Protein AF-A0AAE3ART9-F1 (afdb_monomer_lite)

Radius of gyration: 29.91 Å; chains: 1; bounding box: 71×47×76 Å

Structure (mmCIF, N/CA/C/O backbone):
data_AF-A0AAE3ART9-F1
#
_entry.id   AF-A0AAE3ART9-F1
#
loop_
_atom_site.group_PDB
_atom_site.id
_atom_site.type_symbol
_atom_site.label_atom_id
_atom_site.label_alt_id
_atom_site.label_comp_id
_atom_site.label_asym_id
_atom_site.label_entity_id
_atom_site.label_seq_id
_atom_site.pdbx_PDB_ins_code
_atom_site.Cartn_x
_atom_site.Cartn_y
_atom_site.Cartn_z
_atom_site.occupancy
_atom_site.B_iso_or_equiv
_atom_site.auth_seq_id
_atom_site.auth_comp_id
_atom_site.auth_asym_id
_atom_site.auth_atom_id
_atom_site.pdbx_PDB_model_num
ATOM 1 N N . MET A 1 1 ? 28.862 12.476 -13.418 1.00 36.66 1 MET A N 1
ATOM 2 C CA . MET A 1 1 ? 29.420 13.253 -12.294 1.00 36.66 1 MET A CA 1
ATOM 3 C C . MET A 1 1 ? 28.290 14.097 -11.764 1.00 36.66 1 MET A C 1
ATOM 5 O O . MET A 1 1 ? 27.825 14.972 -12.487 1.00 36.66 1 MET A O 1
ATOM 9 N N . ASP A 1 2 ? 27.820 13.781 -10.565 1.00 47.91 2 ASP A N 1
ATOM 10 C CA . ASP A 1 2 ? 26.750 14.530 -9.923 1.00 47.91 2 ASP A CA 1
ATOM 11 C C . ASP A 1 2 ? 27.210 15.946 -9.585 1.00 47.91 2 ASP A C 1
ATOM 13 O O . ASP A 1 2 ? 28.314 16.168 -9.086 1.00 47.91 2 ASP A O 1
ATOM 17 N N . VAL A 1 3 ? 26.332 16.910 -9.859 1.00 56.31 3 VAL A N 1
ATOM 18 C CA . VAL A 1 3 ? 26.560 18.367 -9.791 1.00 56.31 3 VAL A CA 1
ATOM 19 C C . VAL A 1 3 ? 26.924 18.852 -8.372 1.00 56.31 3 VAL A C 1
ATOM 21 O O . VAL A 1 3 ? 27.289 20.006 -8.174 1.00 56.31 3 VAL A O 1
ATOM 24 N N . ILE A 1 4 ? 26.841 17.963 -7.379 1.00 66.56 4 ILE A N 1
ATOM 25 C CA . ILE A 1 4 ? 26.937 18.251 -5.944 1.00 66.56 4 ILE A CA 1
ATOM 26 C C . ILE A 1 4 ? 28.113 17.526 -5.262 1.00 66.56 4 ILE A C 1
ATOM 28 O O . ILE A 1 4 ? 28.327 17.715 -4.068 1.00 66.56 4 ILE A O 1
ATOM 32 N N . GLY A 1 5 ? 28.890 16.711 -5.991 1.00 50.38 5 GLY A N 1
ATOM 33 C CA . GLY A 1 5 ? 30.091 16.050 -5.454 1.00 50.38 5 GLY A CA 1
ATOM 34 C C . GLY A 1 5 ? 29.833 15.025 -4.339 1.00 50.38 5 GLY A C 1
ATOM 35 O O . GLY A 1 5 ? 30.743 14.721 -3.572 1.00 50.38 5 GLY A O 1
ATOM 36 N N . ILE A 1 6 ? 28.606 14.511 -4.230 1.00 58.66 6 ILE A N 1
ATOM 37 C CA . ILE A 1 6 ? 28.239 13.470 -3.266 1.00 58.66 6 ILE A CA 1
ATOM 38 C C . ILE A 1 6 ? 28.638 12.114 -3.857 1.00 58.66 6 ILE A C 1
ATOM 40 O O . ILE A 1 6 ? 28.210 11.764 -4.952 1.00 58.66 6 ILE A O 1
ATOM 44 N N . ASP A 1 7 ? 29.467 11.354 -3.141 1.00 56.56 7 ASP A N 1
ATOM 45 C CA . ASP A 1 7 ? 29.812 9.981 -3.514 1.00 56.56 7 ASP A CA 1
ATOM 46 C C . ASP A 1 7 ? 28.630 9.053 -3.203 1.00 56.56 7 ASP A C 1
ATOM 48 O O . ASP A 1 7 ? 28.398 8.658 -2.058 1.00 56.56 7 ASP A O 1
ATOM 52 N N . MET A 1 8 ? 27.845 8.725 -4.229 1.00 56.03 8 MET A N 1
ATOM 53 C CA . MET A 1 8 ? 26.682 7.842 -4.107 1.00 56.03 8 MET A CA 1
ATOM 54 C C . MET A 1 8 ? 27.060 6.350 -4.166 1.00 56.03 8 MET A C 1
ATOM 56 O O . MET A 1 8 ? 26.182 5.493 -4.327 1.00 56.03 8 MET A O 1
ATOM 60 N N . MET A 1 9 ? 28.348 6.004 -4.022 1.00 57.16 9 MET A N 1
ATOM 61 C CA . MET A 1 9 ? 28.845 4.622 -3.970 1.00 57.16 9 MET A CA 1
ATOM 62 C C . MET A 1 9 ? 28.406 3.788 -5.189 1.00 57.16 9 MET A C 1
ATOM 64 O O . MET A 1 9 ? 28.002 2.633 -5.059 1.00 57.16 9 MET A O 1
ATOM 68 N N . GLY A 1 10 ? 28.415 4.390 -6.383 1.00 59.38 10 GLY A N 1
ATOM 69 C CA . GLY A 1 10 ? 28.068 3.717 -7.642 1.00 59.38 10 GLY A CA 1
ATOM 70 C C . GLY A 1 10 ? 26.570 3.502 -7.902 1.00 59.38 10 GLY A C 1
ATOM 71 O O . GLY A 1 10 ? 26.221 2.976 -8.961 1.00 59.38 10 GLY A O 1
ATOM 72 N N . ARG A 1 11 ? 25.670 3.938 -7.004 1.00 61.34 11 ARG A N 1
ATOM 73 C CA . ARG A 1 11 ? 24.214 3.883 -7.245 1.00 61.34 11 ARG A CA 1
ATOM 74 C C . ARG A 1 11 ? 23.780 4.722 -8.443 1.00 61.34 11 ARG A C 1
ATOM 76 O O . ARG A 1 11 ? 22.913 4.278 -9.186 1.00 61.34 11 ARG A O 1
ATOM 83 N N . ASP A 1 12 ? 24.412 5.866 -8.688 1.00 64.44 12 ASP A N 1
ATOM 84 C CA . ASP A 1 12 ? 24.067 6.738 -9.823 1.00 64.44 12 ASP A CA 1
ATOM 85 C C . ASP A 1 12 ? 24.264 6.036 -11.164 1.00 64.44 12 ASP A C 1
ATOM 87 O O . ASP A 1 12 ? 23.503 6.246 -12.104 1.00 64.44 12 ASP A O 1
ATOM 91 N N . TYR A 1 13 ? 25.264 5.154 -11.246 1.00 64.38 13 TYR A N 1
ATOM 92 C CA . TYR A 1 13 ? 25.528 4.379 -12.449 1.00 64.38 13 TYR A CA 1
ATOM 93 C C . TYR A 1 13 ? 24.426 3.339 -12.693 1.00 64.38 13 TYR A C 1
ATOM 95 O O . TYR A 1 13 ? 23.886 3.267 -13.796 1.00 64.38 13 TYR A O 1
ATOM 103 N N . LEU A 1 14 ? 24.009 2.611 -11.650 1.00 65.25 14 LEU A N 1
ATOM 104 C CA . LEU A 1 14 ? 22.862 1.692 -11.700 1.00 65.25 14 LEU A CA 1
ATOM 105 C C . LEU A 1 14 ? 21.563 2.417 -12.084 1.00 65.25 14 LEU A C 1
ATOM 107 O O . LEU A 1 14 ? 20.799 1.913 -12.906 1.00 65.25 14 LEU A O 1
ATOM 111 N N . TRP A 1 15 ? 21.335 3.615 -11.543 1.00 64.31 15 TRP A N 1
ATOM 112 C CA . TRP A 1 15 ? 20.170 4.433 -11.882 1.00 64.31 15 TRP A CA 1
ATOM 113 C C . TRP A 1 15 ? 20.220 4.977 -13.311 1.00 64.31 15 TRP A C 1
ATOM 115 O O . TRP A 1 15 ? 19.205 4.954 -14.005 1.00 64.31 15 TRP A O 1
ATOM 125 N N . SER A 1 16 ? 21.395 5.393 -13.790 1.00 66.62 16 SER A N 1
ATOM 126 C CA . SER A 1 16 ? 21.564 5.818 -15.183 1.00 66.62 16 SER A CA 1
ATOM 127 C C . SER A 1 16 ? 21.313 4.680 -16.170 1.00 66.62 16 SER A C 1
ATOM 129 O O . SER A 1 16 ? 20.701 4.911 -17.206 1.00 66.62 16 SER A O 1
ATOM 131 N N . LEU A 1 17 ? 21.702 3.448 -15.821 1.00 66.12 17 LEU A N 1
ATOM 132 C CA . LEU A 1 17 ? 21.409 2.267 -16.625 1.00 66.12 17 LEU A CA 1
ATOM 133 C C . LEU A 1 17 ? 19.914 1.955 -16.623 1.00 66.12 17 LEU A C 1
ATOM 135 O O . LEU A 1 17 ? 19.389 1.570 -17.656 1.00 66.12 17 LEU A O 1
ATOM 139 N N . ALA A 1 18 ? 19.225 2.140 -15.493 1.00 64.38 18 ALA A N 1
ATOM 140 C CA . ALA A 1 18 ? 17.788 1.902 -15.387 1.00 64.38 18 ALA A CA 1
ATOM 141 C C . ALA A 1 18 ? 16.948 2.887 -16.214 1.00 64.38 18 ALA A C 1
ATOM 143 O O . ALA A 1 18 ? 15.897 2.486 -16.709 1.00 64.38 18 ALA A O 1
ATOM 144 N N . ASN A 1 19 ? 17.400 4.136 -16.390 1.00 66.06 19 ASN A N 1
ATOM 145 C CA . ASN A 1 19 ? 16.662 5.172 -17.128 1.00 66.06 19 ASN A CA 1
ATOM 146 C C . ASN A 1 19 ? 16.312 4.773 -18.570 1.00 66.06 19 ASN A C 1
ATOM 148 O O . ASN A 1 19 ? 15.262 5.168 -19.059 1.00 66.06 19 ASN A O 1
ATOM 152 N N . ASP A 1 20 ? 17.123 3.944 -19.228 1.00 68.88 20 ASP A N 1
ATOM 153 C CA . ASP A 1 20 ? 16.819 3.468 -20.586 1.00 68.88 20 ASP A CA 1
ATOM 154 C C . ASP A 1 20 ? 15.705 2.400 -20.608 1.00 68.88 20 ASP A C 1
ATOM 15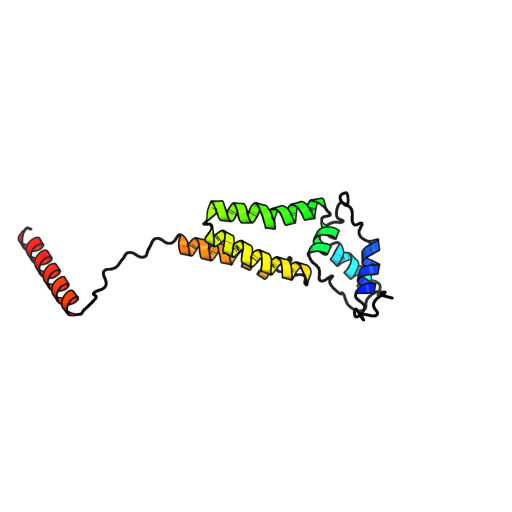6 O O . ASP A 1 20 ? 15.136 2.081 -21.656 1.00 68.88 20 ASP A O 1
ATOM 160 N N . TYR A 1 21 ? 15.366 1.825 -19.450 1.00 66.38 21 TYR A N 1
ATOM 161 C CA . TYR A 1 21 ? 14.408 0.729 -19.323 1.00 66.38 21 TYR A CA 1
ATOM 162 C C . TYR A 1 21 ? 13.036 1.165 -18.807 1.00 66.38 21 TYR A C 1
ATOM 164 O O . TYR A 1 21 ? 12.158 0.303 -18.730 1.00 66.38 21 TYR A O 1
ATOM 172 N N . TYR A 1 22 ? 12.792 2.443 -18.519 1.00 69.50 22 TYR A N 1
ATOM 173 C CA . TYR A 1 22 ? 11.454 2.936 -18.184 1.00 69.50 22 TYR A CA 1
ATOM 174 C C . TYR A 1 22 ? 11.240 4.361 -18.696 1.00 69.50 22 TYR A C 1
ATOM 176 O O . TYR A 1 22 ? 12.177 5.141 -18.801 1.00 69.50 22 TYR A O 1
ATOM 184 N N . GLU A 1 23 ? 9.991 4.711 -18.994 1.00 73.50 23 GLU A N 1
ATOM 185 C CA . GLU A 1 23 ? 9.613 6.083 -19.326 1.00 73.50 23 GLU A CA 1
ATOM 186 C C . GLU A 1 23 ? 8.730 6.627 -18.206 1.00 73.50 23 GLU A C 1
ATOM 188 O O . GLU A 1 23 ? 7.719 6.021 -17.845 1.00 73.50 23 GLU A O 1
ATOM 193 N N . PHE A 1 24 ? 9.110 7.765 -17.625 1.00 73.25 24 PHE A N 1
ATOM 194 C CA . PHE A 1 24 ? 8.290 8.422 -16.612 1.00 73.25 24 PHE A CA 1
ATOM 195 C C . PHE A 1 24 ? 7.126 9.159 -17.289 1.00 73.25 24 PHE A C 1
ATOM 197 O O . PHE A 1 24 ? 7.199 10.356 -17.562 1.00 73.25 24 PHE A O 1
ATOM 204 N N . SER A 1 25 ? 6.060 8.420 -17.598 1.00 75.19 25 SER A N 1
ATOM 205 C CA . SER A 1 25 ? 4.860 8.933 -18.262 1.00 75.19 25 SER A CA 1
ATOM 206 C C . SER A 1 25 ? 3.584 8.317 -17.683 1.00 75.19 25 SER A C 1
ATOM 208 O O . SER A 1 25 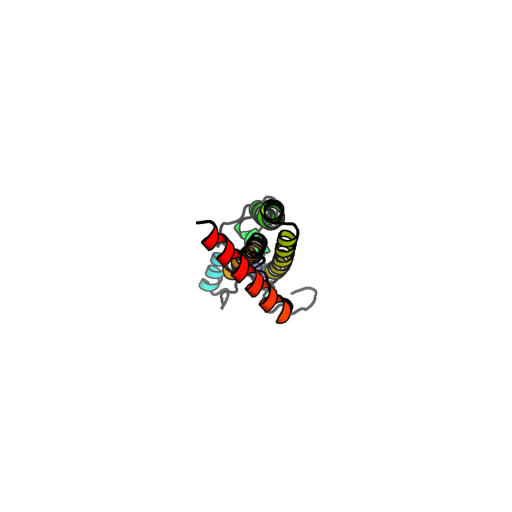? 3.596 7.216 -17.133 1.00 75.19 25 SER A O 1
ATOM 210 N N . VAL A 1 26 ? 2.467 9.035 -17.822 1.00 72.12 26 VAL A N 1
ATOM 211 C CA . VAL A 1 26 ? 1.121 8.585 -17.421 1.00 72.12 26 VAL A CA 1
ATOM 212 C C . VAL A 1 26 ? 0.630 7.436 -18.309 1.00 72.12 26 VAL A C 1
ATOM 214 O O . VAL A 1 26 ? -0.088 6.556 -17.837 1.00 72.12 26 VAL A O 1
ATOM 217 N N . ASP A 1 27 ? 1.069 7.407 -19.568 1.00 77.06 27 ASP A N 1
ATOM 218 C CA . ASP A 1 27 ? 0.701 6.379 -20.548 1.00 77.06 27 ASP A CA 1
ATOM 219 C C . ASP A 1 27 ? 1.638 5.159 -20.514 1.00 77.06 27 ASP A C 1
ATOM 221 O O . ASP A 1 27 ? 1.489 4.228 -21.308 1.00 77.06 27 ASP A O 1
ATOM 225 N N . TYR A 1 28 ? 2.617 5.142 -19.600 1.00 76.19 28 TYR A N 1
ATOM 226 C CA . TYR A 1 28 ? 3.542 4.024 -19.464 1.00 76.19 28 TYR A CA 1
ATOM 227 C C . TYR A 1 28 ? 2.816 2.799 -18.894 1.00 76.19 28 TYR A C 1
ATOM 229 O O . TYR A 1 28 ? 2.475 2.729 -17.707 1.00 76.19 28 TYR A O 1
ATOM 237 N N . PHE A 1 29 ? 2.602 1.812 -19.762 1.00 71.56 29 PHE A N 1
ATOM 238 C CA . PHE A 1 29 ? 2.196 0.468 -19.381 1.00 71.56 29 PHE A CA 1
ATOM 239 C C . PHE A 1 29 ? 3.440 -0.327 -18.981 1.00 71.56 29 PHE A C 1
ATOM 241 O O . PHE A 1 29 ? 4.403 -0.414 -19.741 1.00 71.56 29 PHE A O 1
ATOM 248 N N . GLY A 1 30 ? 3.423 -0.864 -17.760 1.00 75.31 30 GLY A N 1
ATOM 249 C CA . GLY A 1 30 ? 4.564 -1.557 -17.172 1.00 75.31 30 GLY A CA 1
ATOM 250 C C . GLY A 1 30 ? 5.037 -2.753 -17.990 1.00 75.31 30 GLY A C 1
ATOM 251 O O . GLY A 1 30 ? 4.311 -3.299 -18.822 1.00 75.31 30 GLY A O 1
ATOM 252 N N . LYS A 1 31 ? 6.276 -3.174 -17.737 1.00 75.31 31 LYS A N 1
ATOM 253 C CA . LYS A 1 31 ? 6.945 -4.229 -18.515 1.00 75.31 31 LYS A CA 1
ATOM 254 C C . LYS A 1 31 ? 6.711 -5.649 -17.989 1.00 75.31 31 LYS A C 1
ATOM 256 O O . LYS A 1 31 ? 7.210 -6.603 -18.582 1.00 75.31 31 LYS A O 1
ATOM 261 N N . GLY A 1 32 ? 5.914 -5.796 -16.931 1.00 70.69 32 GLY A N 1
ATOM 262 C CA . GLY A 1 32 ? 5.553 -7.076 -16.331 1.00 70.69 32 GLY A CA 1
ATOM 263 C C . GLY A 1 32 ? 6.190 -7.300 -14.960 1.00 70.69 32 GLY A C 1
ATOM 264 O O . GLY A 1 32 ? 7.146 -6.630 -14.572 1.00 70.69 32 GLY A O 1
ATOM 265 N N . PHE A 1 33 ? 5.623 -8.253 -14.221 1.00 65.06 33 PHE A N 1
ATOM 266 C CA . PHE A 1 33 ? 6.088 -8.658 -12.892 1.00 65.06 33 PHE A CA 1
ATOM 267 C C . PHE A 1 33 ? 7.488 -9.294 -12.970 1.00 65.06 33 PHE A C 1
ATOM 269 O O . PHE A 1 33 ? 7.760 -10.026 -13.920 1.00 65.06 33 PHE A O 1
ATOM 276 N N . GLU A 1 34 ? 8.363 -9.002 -11.999 1.00 69.56 34 GLU A N 1
ATOM 277 C CA . GLU A 1 34 ? 9.779 -9.439 -11.939 1.00 69.56 34 GLU A CA 1
ATOM 278 C C . GLU A 1 34 ? 10.690 -8.920 -13.071 1.00 69.56 34 GLU A C 1
ATOM 280 O O . GLU A 1 34 ? 11.857 -9.312 -13.180 1.00 69.56 34 GLU A O 1
ATOM 285 N N . TYR A 1 35 ? 10.216 -7.989 -13.905 1.00 68.56 35 TYR A N 1
ATOM 286 C CA . TYR A 1 35 ? 11.012 -7.442 -15.006 1.00 68.56 35 TYR A CA 1
ATOM 287 C C . TYR A 1 35 ? 12.311 -6.781 -14.514 1.00 68.56 35 TYR A C 1
ATOM 289 O O . TYR A 1 35 ? 13.375 -6.981 -15.105 1.00 68.56 35 TYR A O 1
ATOM 297 N N . VAL A 1 36 ? 12.253 -6.056 -13.394 1.00 68.69 36 VAL A N 1
ATOM 298 C CA . VAL A 1 36 ? 13.426 -5.393 -12.804 1.00 68.69 36 VAL A CA 1
ATOM 299 C C . VAL A 1 36 ? 14.465 -6.417 -12.333 1.00 68.69 36 VAL A C 1
ATOM 301 O O . VAL A 1 36 ? 15.659 -6.239 -12.577 1.00 68.69 36 VAL A O 1
ATOM 304 N N . ASP A 1 37 ? 14.020 -7.523 -11.736 1.00 71.00 37 ASP A N 1
ATOM 305 C CA . ASP A 1 37 ? 14.913 -8.585 -11.258 1.00 71.00 37 ASP A CA 1
ATOM 306 C C . ASP A 1 37 ? 15.560 -9.342 -12.432 1.00 71.00 37 ASP A C 1
ATOM 308 O O . ASP A 1 37 ? 16.742 -9.694 -12.379 1.00 71.00 37 ASP A O 1
ATOM 312 N N . SER A 1 38 ? 14.827 -9.512 -13.539 1.00 71.88 38 SER A N 1
ATOM 313 C CA . SER A 1 38 ? 15.349 -10.134 -14.762 1.00 71.88 38 SER A CA 1
ATOM 314 C C . SER A 1 38 ? 16.462 -9.308 -15.421 1.00 71.88 38 SER A C 1
ATOM 316 O O . SER A 1 38 ? 17.485 -9.866 -15.823 1.00 71.88 38 SER A O 1
ATOM 318 N N . ILE A 1 39 ? 16.325 -7.976 -15.458 1.00 73.31 39 ILE A N 1
ATOM 319 C CA . ILE A 1 39 ? 17.357 -7.069 -15.985 1.00 73.31 39 ILE A CA 1
ATOM 320 C C . ILE A 1 39 ? 18.620 -7.134 -15.131 1.00 73.31 39 ILE A C 1
ATOM 322 O O . ILE A 1 39 ? 19.719 -7.278 -15.671 1.00 73.31 39 ILE A O 1
ATOM 326 N N . VAL A 1 40 ? 18.475 -7.062 -13.804 1.00 70.38 40 VAL A N 1
ATOM 327 C CA . VAL A 1 40 ? 19.617 -7.158 -12.883 1.00 70.38 40 VAL A CA 1
ATOM 328 C C . VAL A 1 40 ? 20.319 -8.512 -13.047 1.00 70.38 40 VAL A C 1
ATOM 330 O O . VAL A 1 40 ? 21.550 -8.568 -13.082 1.00 70.38 40 VAL A O 1
ATOM 333 N N . GLY A 1 41 ? 19.557 -9.594 -13.238 1.00 68.19 41 GLY A N 1
ATOM 334 C CA . GLY A 1 41 ? 20.094 -10.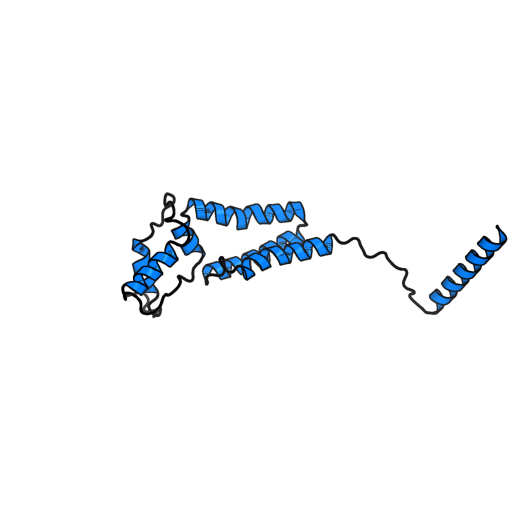919 -13.553 1.00 68.19 41 GLY A CA 1
ATOM 335 C C . GLY A 1 41 ? 20.881 -10.963 -14.868 1.00 68.19 41 GLY A C 1
ATOM 336 O O . GLY A 1 41 ? 21.966 -11.548 -14.914 1.00 68.19 41 GLY A O 1
ATOM 337 N N . ILE A 1 42 ? 20.394 -10.303 -15.923 1.00 73.19 42 ILE A N 1
ATOM 338 C CA . ILE A 1 42 ? 21.096 -10.200 -17.213 1.00 73.19 42 ILE A CA 1
ATOM 339 C C . ILE A 1 42 ? 22.388 -9.392 -17.063 1.00 73.19 42 ILE A C 1
ATOM 341 O O . ILE A 1 42 ? 23.435 -9.824 -17.550 1.00 73.19 42 ILE A O 1
ATOM 345 N N . TRP A 1 43 ? 22.356 -8.255 -16.367 1.00 72.81 43 TRP A N 1
ATOM 346 C CA . TRP A 1 43 ? 23.553 -7.445 -16.123 1.00 72.81 43 TRP A CA 1
ATOM 347 C C . TRP A 1 43 ? 24.614 -8.217 -15.335 1.00 72.81 43 TRP A C 1
ATOM 349 O O . TRP A 1 43 ? 25.800 -8.123 -15.656 1.00 72.81 43 TRP A O 1
ATOM 359 N N . TYR A 1 44 ? 24.195 -9.026 -14.359 1.00 70.50 44 TYR A N 1
ATOM 360 C CA . TYR A 1 44 ? 25.090 -9.916 -13.624 1.00 70.50 44 TYR A CA 1
ATOM 361 C C . TYR A 1 44 ? 25.667 -11.015 -14.527 1.00 70.50 44 TYR A C 1
ATOM 363 O O . TYR A 1 44 ? 26.882 -11.184 -14.602 1.00 70.50 44 TYR A O 1
ATOM 371 N N . SER A 1 45 ? 24.816 -11.710 -15.288 1.00 69.06 45 SER A N 1
ATOM 372 C CA . SER A 1 45 ? 25.241 -12.777 -16.206 1.00 69.06 45 SER A CA 1
ATOM 373 C C . SER A 1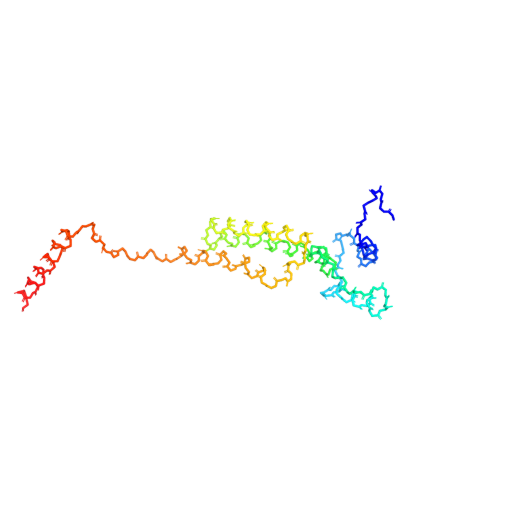 45 ? 26.160 -12.282 -17.328 1.00 69.06 45 SER A C 1
ATOM 375 O O . SER A 1 45 ? 26.948 -13.064 -17.854 1.00 69.06 45 SER A O 1
ATOM 377 N N . THR A 1 46 ? 26.052 -11.009 -17.711 1.00 73.88 46 THR A N 1
ATOM 378 C CA . THR A 1 46 ? 26.868 -10.384 -18.767 1.00 73.88 46 THR A CA 1
ATOM 379 C C . THR A 1 46 ? 28.173 -9.794 -18.209 1.00 73.88 46 THR A C 1
ATOM 381 O O . THR A 1 46 ? 29.012 -9.318 -18.968 1.00 73.88 46 THR A O 1
ATOM 384 N N . GLY A 1 47 ? 28.373 -9.824 -16.884 1.00 71.62 47 GLY A N 1
ATOM 385 C CA . GLY A 1 47 ? 29.557 -9.267 -16.222 1.00 71.62 47 GLY A CA 1
ATOM 386 C C . GLY A 1 47 ? 29.578 -7.736 -16.149 1.00 71.62 47 GLY A C 1
ATOM 387 O O . GLY A 1 47 ? 30.616 -7.159 -15.838 1.00 71.62 47 GLY A O 1
ATOM 388 N N . LEU A 1 48 ? 28.447 -7.072 -16.425 1.00 66.00 48 LEU A N 1
ATOM 389 C CA . LEU A 1 48 ? 28.292 -5.617 -16.283 1.00 66.00 48 LEU A CA 1
ATOM 390 C C . LEU A 1 48 ? 28.301 -5.187 -14.809 1.00 66.00 48 LEU A C 1
ATOM 392 O O . LEU A 1 48 ? 28.726 -4.079 -14.492 1.00 66.00 48 LEU A O 1
ATOM 396 N N . ILE A 1 49 ? 27.849 -6.067 -13.912 1.00 63.25 49 ILE A N 1
ATOM 397 C CA . ILE A 1 49 ? 27.870 -5.868 -12.461 1.00 63.25 49 ILE A CA 1
ATOM 398 C C . ILE A 1 49 ? 28.450 -7.108 -11.769 1.00 63.25 49 ILE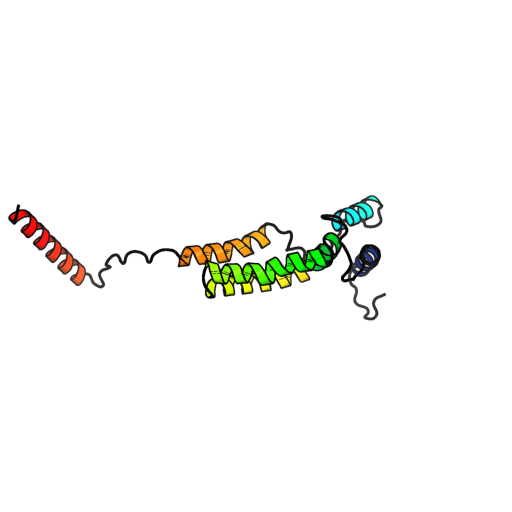 A C 1
ATOM 400 O O . ILE A 1 49 ? 28.093 -8.236 -12.092 1.00 63.25 49 ILE A O 1
ATOM 404 N N . ASN A 1 50 ? 29.336 -6.902 -10.789 1.00 60.22 50 ASN A N 1
ATOM 405 C CA . ASN A 1 50 ? 29.976 -7.994 -10.035 1.00 60.22 50 ASN A CA 1
ATOM 406 C C . ASN A 1 50 ? 29.047 -8.638 -8.995 1.00 60.22 50 ASN A C 1
ATOM 408 O O . ASN A 1 50 ? 29.293 -9.759 -8.554 1.00 60.22 50 ASN A O 1
ATOM 412 N N . HIS A 1 51 ? 27.982 -7.936 -8.603 1.00 58.00 51 HIS A N 1
ATOM 413 C CA . HIS A 1 51 ? 26.960 -8.426 -7.687 1.00 58.00 51 HIS A CA 1
ATOM 414 C C . HIS A 1 51 ? 25.571 -7.977 -8.152 1.00 58.00 51 HIS A C 1
ATOM 416 O O . HIS A 1 51 ? 25.441 -6.856 -8.651 1.00 58.00 51 HIS A O 1
ATOM 422 N N . PRO A 1 52 ? 24.534 -8.816 -7.976 1.00 55.69 52 PRO A N 1
ATOM 423 C CA . PRO A 1 52 ? 23.158 -8.413 -8.215 1.00 55.69 52 PRO A CA 1
ATOM 424 C C . PRO A 1 52 ? 22.752 -7.418 -7.123 1.00 55.69 52 PRO A C 1
ATOM 426 O O . PRO A 1 52 ? 22.484 -7.803 -5.987 1.00 55.69 52 PRO A O 1
ATOM 429 N N . TYR A 1 53 ? 22.756 -6.129 -7.451 1.00 59.03 53 TYR A N 1
ATOM 430 C CA . TYR A 1 53 ? 22.217 -5.101 -6.569 1.00 59.03 53 TYR A CA 1
ATOM 431 C C . TYR A 1 53 ? 20.710 -4.997 -6.807 1.00 59.03 53 TYR A C 1
ATOM 433 O O . TYR A 1 53 ? 20.308 -4.570 -7.892 1.00 59.03 53 TYR A O 1
ATOM 441 N N . PRO A 1 54 ? 19.861 -5.379 -5.839 1.00 60.72 54 PRO A N 1
ATOM 442 C CA . PRO A 1 54 ? 18.437 -5.122 -5.955 1.00 60.72 54 PRO A CA 1
ATOM 443 C C . PRO A 1 54 ? 18.204 -3.609 -5.907 1.00 60.72 54 PRO A C 1
ATOM 445 O O . PRO A 1 54 ? 18.815 -2.889 -5.114 1.00 60.72 54 PRO A O 1
ATOM 448 N N . PHE A 1 55 ? 17.312 -3.107 -6.756 1.00 61.94 55 PHE A N 1
ATOM 449 C CA . PHE A 1 55 ? 16.877 -1.717 -6.669 1.00 61.94 55 PHE A CA 1
ATOM 450 C C . PHE A 1 55 ? 16.080 -1.538 -5.379 1.00 61.94 55 PHE A C 1
ATOM 452 O O . PHE A 1 55 ? 14.938 -1.970 -5.325 1.00 61.94 55 PHE A O 1
ATOM 459 N N . HIS A 1 56 ? 16.689 -0.945 -4.348 1.00 62.78 56 HIS A N 1
ATOM 460 C CA . HIS A 1 56 ? 16.099 -0.697 -3.023 1.00 62.78 56 HIS A CA 1
ATOM 461 C C . HIS A 1 56 ? 15.073 0.457 -3.038 1.00 62.78 56 HIS A C 1
ATOM 463 O O . HIS A 1 56 ? 15.209 1.430 -2.299 1.00 62.78 56 HIS A O 1
ATOM 469 N N . ASN A 1 57 ? 14.089 0.400 -3.935 1.00 67.38 57 ASN A N 1
ATOM 470 C CA . ASN A 1 57 ? 12.967 1.331 -3.976 1.00 67.38 57 ASN A CA 1
ATOM 471 C C . ASN A 1 57 ? 11.735 0.630 -4.565 1.00 67.38 57 ASN A C 1
ATOM 473 O O . ASN A 1 57 ? 11.610 0.475 -5.785 1.00 67.38 57 ASN A O 1
ATOM 477 N N . ASP A 1 58 ? 10.812 0.237 -3.691 1.00 67.94 58 ASP A N 1
ATOM 478 C CA . ASP A 1 58 ? 9.594 -0.476 -4.075 1.00 67.94 58 ASP A CA 1
ATOM 479 C C . ASP A 1 58 ? 8.676 0.360 -4.961 1.00 67.94 58 ASP A C 1
ATOM 481 O O . ASP A 1 58 ? 8.052 -0.164 -5.878 1.00 67.94 58 ASP A O 1
ATOM 485 N N . ILE A 1 59 ? 8.575 1.661 -4.689 1.00 69.00 59 ILE A N 1
ATOM 486 C CA . ILE A 1 59 ? 7.664 2.565 -5.402 1.00 69.00 59 ILE A CA 1
ATOM 487 C C . ILE A 1 59 ? 8.067 2.641 -6.868 1.00 69.00 59 ILE A C 1
ATOM 489 O O . ILE A 1 59 ? 7.227 2.517 -7.763 1.00 69.00 59 ILE A O 1
ATOM 493 N N . LEU A 1 60 ? 9.366 2.796 -7.109 1.00 70.81 60 LEU A N 1
ATOM 494 C CA . LEU A 1 60 ? 9.900 2.805 -8.456 1.00 70.81 60 LEU A CA 1
ATOM 495 C C . LEU A 1 60 ? 9.816 1.417 -9.096 1.00 70.81 60 LEU A C 1
ATOM 497 O O . LEU A 1 60 ? 9.444 1.321 -10.262 1.00 70.81 60 LEU A O 1
ATOM 501 N N . LYS A 1 61 ? 10.085 0.340 -8.347 1.00 72.62 61 LYS A N 1
ATOM 502 C CA . LYS A 1 61 ? 9.942 -1.032 -8.857 1.00 72.62 61 LYS A CA 1
ATOM 503 C C . LYS A 1 61 ? 8.507 -1.315 -9.320 1.00 72.62 61 LYS A C 1
ATOM 505 O O . LYS A 1 61 ? 8.310 -1.727 -10.460 1.00 72.62 61 LYS A O 1
ATOM 510 N N . VAL A 1 62 ? 7.503 -1.004 -8.499 1.00 72.69 62 VAL A N 1
ATOM 511 C CA . VAL A 1 62 ? 6.075 -1.146 -8.842 1.00 72.69 62 VAL A CA 1
ATOM 512 C C . VAL A 1 62 ? 5.713 -0.295 -10.061 1.00 72.69 62 VAL A C 1
ATOM 514 O O . VAL A 1 62 ? 4.983 -0.765 -10.934 1.00 72.69 62 VAL A O 1
ATOM 517 N N . PHE A 1 63 ? 6.244 0.927 -10.161 1.00 74.56 63 PHE A N 1
ATOM 518 C CA . PHE A 1 63 ? 6.025 1.782 -11.327 1.00 74.56 63 PHE A CA 1
ATOM 519 C C . PHE A 1 63 ? 6.618 1.183 -12.611 1.00 74.56 63 PHE A C 1
ATOM 521 O O . PHE A 1 63 ? 5.941 1.144 -13.636 1.00 74.56 63 PHE A O 1
ATOM 528 N N . VAL A 1 64 ? 7.849 0.671 -12.573 1.00 71.19 64 VAL A N 1
ATOM 529 C CA . VAL A 1 64 ? 8.511 0.076 -13.747 1.00 71.19 64 VAL A CA 1
ATOM 530 C C . VAL A 1 64 ? 7.819 -1.221 -14.190 1.00 71.19 64 VAL A C 1
ATOM 532 O O . VAL A 1 64 ? 7.646 -1.446 -15.393 1.00 71.19 64 VAL A O 1
ATOM 535 N N . GLU A 1 65 ? 7.397 -2.052 -13.236 1.00 76.94 65 GLU A N 1
ATOM 536 C CA . GLU A 1 65 ? 6.798 -3.368 -13.494 1.00 76.94 65 GLU A CA 1
ATOM 537 C C . GLU A 1 65 ? 5.325 -3.292 -13.906 1.00 76.94 65 GLU A C 1
ATOM 539 O O . GLU A 1 65 ? 4.923 -3.931 -14.880 1.00 76.94 65 GLU A O 1
ATOM 544 N N . MET A 1 66 ? 4.514 -2.503 -13.196 1.00 73.75 66 MET A N 1
ATOM 545 C CA . MET A 1 66 ? 3.059 -2.438 -13.403 1.00 73.75 66 MET A CA 1
ATOM 546 C C . MET A 1 66 ? 2.605 -1.180 -14.158 1.00 73.75 66 MET A C 1
ATOM 548 O O . MET A 1 66 ? 1.452 -1.097 -14.590 1.00 73.75 66 MET A O 1
ATOM 552 N N . GLY A 1 67 ? 3.498 -0.210 -14.351 1.00 80.88 67 GLY A N 1
ATOM 553 C CA . GLY A 1 67 ? 3.208 1.052 -15.020 1.00 80.88 67 GLY A CA 1
ATOM 554 C C . GLY A 1 67 ? 2.463 2.047 -14.138 1.00 80.88 67 GLY A C 1
ATOM 555 O O . GLY A 1 67 ? 2.118 1.770 -12.985 1.00 80.88 67 GLY A O 1
ATOM 556 N N . PHE A 1 68 ? 2.144 3.205 -14.711 1.00 79.25 68 PHE A N 1
ATOM 557 C CA . PHE A 1 68 ? 1.321 4.216 -14.047 1.00 79.25 68 PHE A CA 1
ATOM 558 C C . PHE A 1 68 ? -0.070 3.696 -13.621 1.00 79.25 68 PHE A C 1
ATOM 560 O O . PHE A 1 68 ? -0.431 3.886 -12.456 1.00 79.25 68 PHE A O 1
ATOM 567 N N . PRO A 1 69 ? -0.856 2.989 -14.466 1.00 80.19 69 PRO A N 1
ATOM 568 C CA . PRO A 1 69 ? -2.172 2.503 -14.045 1.00 80.19 69 PRO A CA 1
ATOM 569 C C . PRO A 1 69 ? -2.081 1.455 -12.927 1.00 80.19 69 PRO A C 1
ATOM 571 O O . PRO A 1 69 ? -2.901 1.466 -12.006 1.00 80.19 69 PRO A O 1
ATOM 574 N N . GLY A 1 70 ? -1.063 0.588 -12.960 1.00 79.12 70 GLY A N 1
ATOM 575 C CA . GLY A 1 70 ? -0.805 -0.379 -11.895 1.00 79.12 70 GLY A CA 1
ATOM 576 C C . GLY A 1 70 ? -0.422 0.294 -10.579 1.00 79.12 70 GLY A C 1
ATOM 577 O O . GLY A 1 70 ? -0.941 -0.077 -9.526 1.00 79.12 70 GLY A O 1
ATOM 578 N N . PHE A 1 71 ? 0.398 1.344 -10.640 1.00 81.38 71 PHE A N 1
ATOM 579 C CA . PHE A 1 71 ? 0.757 2.147 -9.475 1.00 81.38 71 PHE A CA 1
ATOM 580 C C . PHE A 1 71 ? -0.457 2.854 -8.850 1.00 81.38 71 PHE A C 1
ATOM 582 O O . PHE A 1 71 ? -0.632 2.821 -7.629 1.00 81.38 71 PHE A O 1
ATOM 589 N N . ILE A 1 72 ? -1.338 3.444 -9.665 1.00 84.50 72 ILE A N 1
ATOM 590 C CA . ILE A 1 72 ? -2.585 4.066 -9.189 1.00 84.50 72 ILE A CA 1
ATOM 591 C C . ILE A 1 72 ? -3.508 3.028 -8.548 1.00 84.50 72 ILE A C 1
ATOM 593 O O . ILE A 1 72 ? -4.096 3.287 -7.499 1.00 84.50 72 ILE A O 1
ATOM 597 N N . PHE A 1 73 ? -3.618 1.838 -9.134 1.00 84.62 73 PHE A N 1
ATOM 598 C CA . PHE A 1 73 ? -4.435 0.769 -8.570 1.00 84.62 73 PHE A CA 1
ATOM 599 C C . PHE A 1 73 ? -3.877 0.261 -7.233 1.00 84.62 73 PHE A C 1
ATOM 601 O O . PHE A 1 73 ? -4.613 0.167 -6.248 1.00 84.62 73 PHE A O 1
ATOM 608 N N . TRP A 1 74 ? -2.573 -0.012 -7.174 1.00 82.62 74 TRP A N 1
ATOM 609 C CA . TRP A 1 74 ? -1.890 -0.473 -5.966 1.00 82.62 74 TRP A CA 1
ATOM 610 C C . TRP A 1 74 ? -1.976 0.558 -4.831 1.00 82.62 74 TRP A C 1
ATOM 612 O O . TRP A 1 74 ? -2.432 0.237 -3.729 1.00 82.62 74 TRP A O 1
ATOM 622 N N . SER A 1 75 ? -1.637 1.818 -5.117 1.00 83.75 75 SER A N 1
ATOM 623 C CA . SER A 1 75 ? -1.741 2.912 -4.144 1.00 83.75 75 SER A CA 1
ATOM 624 C C . SER A 1 75 ? -3.195 3.177 -3.737 1.00 83.75 75 SER A C 1
ATOM 626 O O . SER A 1 75 ? -3.485 3.318 -2.550 1.00 83.75 75 SER A O 1
ATOM 628 N N . GLY A 1 76 ? -4.138 3.152 -4.679 1.00 85.19 76 GLY A N 1
ATOM 629 C CA . GLY A 1 76 ? -5.562 3.315 -4.397 1.00 85.19 76 GLY A CA 1
ATOM 630 C C . GLY A 1 76 ? -6.095 2.251 -3.437 1.00 85.19 76 GLY A C 1
ATOM 631 O O . GLY A 1 76 ? -6.793 2.577 -2.474 1.00 85.19 76 GLY A O 1
ATOM 632 N N . ILE A 1 77 ? -5.732 0.979 -3.630 1.00 86.12 77 ILE A N 1
ATOM 633 C CA . ILE A 1 77 ? -6.110 -0.092 -2.695 1.00 86.12 77 ILE A CA 1
ATOM 634 C C . ILE A 1 77 ? -5.552 0.184 -1.300 1.00 86.12 77 ILE A C 1
ATOM 636 O O . ILE A 1 77 ? -6.283 0.111 -0.308 1.00 86.12 77 ILE A O 1
ATOM 640 N N . GLN A 1 78 ? -4.265 0.509 -1.228 1.00 80.62 78 GLN A N 1
ATOM 641 C CA . GLN A 1 78 ? -3.537 0.592 0.028 1.00 80.62 78 GLN A CA 1
ATOM 642 C C . GLN A 1 78 ? -3.915 1.818 0.869 1.00 80.62 78 GLN A C 1
ATOM 644 O O . GLN A 1 78 ? -4.116 1.686 2.081 1.00 80.62 78 GLN A O 1
ATOM 649 N N . TYR A 1 79 ? -4.045 2.979 0.223 1.00 83.81 79 TYR A N 1
ATOM 650 C CA . TYR A 1 79 ? -4.251 4.277 0.869 1.00 83.81 79 TYR A CA 1
ATOM 651 C C . TYR A 1 79 ? -5.709 4.743 0.897 1.00 83.81 79 TYR A C 1
ATOM 653 O O . TYR A 1 79 ? -6.031 5.615 1.699 1.00 83.81 79 TYR A O 1
ATOM 661 N N . ILE A 1 80 ? -6.595 4.186 0.063 1.00 85.81 80 ILE A N 1
ATOM 662 C CA . ILE A 1 80 ? -8.001 4.621 -0.009 1.00 85.81 80 ILE A CA 1
ATOM 663 C C . ILE A 1 80 ? -8.939 3.488 0.401 1.00 85.81 80 ILE A C 1
ATOM 665 O O . ILE A 1 80 ? -9.663 3.610 1.390 1.00 85.81 80 ILE A O 1
ATOM 669 N N . PHE A 1 81 ? -8.921 2.362 -0.317 1.00 86.69 81 PHE A N 1
ATOM 670 C CA . PHE A 1 81 ? -9.905 1.301 -0.085 1.00 86.69 81 PHE A CA 1
ATOM 671 C C . PHE A 1 81 ? -9.734 0.609 1.272 1.00 86.69 81 PHE A C 1
ATOM 673 O O . PHE A 1 81 ? -10.728 0.385 1.964 1.00 86.69 81 PHE A O 1
ATOM 680 N N . LEU A 1 82 ? -8.501 0.284 1.677 1.00 84.44 82 LEU A N 1
ATOM 681 C CA . LEU A 1 82 ? -8.250 -0.408 2.945 1.00 84.44 82 LEU A CA 1
ATOM 682 C C . LEU A 1 82 ? -8.604 0.435 4.185 1.00 84.44 82 LEU A C 1
ATOM 684 O O . LEU A 1 82 ? -9.280 -0.105 5.062 1.00 84.44 82 LEU A O 1
ATOM 688 N N . PRO A 1 83 ? -8.252 1.733 4.282 1.00 84.50 83 PRO A N 1
ATOM 689 C CA . PRO A 1 83 ? -8.746 2.582 5.366 1.00 84.50 83 PRO A CA 1
ATOM 690 C C . PRO A 1 83 ? -10.275 2.640 5.435 1.00 84.50 83 PRO A C 1
ATOM 692 O O . PRO A 1 83 ? -10.836 2.411 6.502 1.00 84.50 83 PRO A O 1
ATOM 695 N N . ILE A 1 84 ? -10.959 2.845 4.299 1.00 86.81 84 ILE A N 1
ATOM 696 C CA . ILE A 1 84 ? -12.433 2.885 4.246 1.00 86.81 84 ILE A CA 1
ATOM 697 C C . ILE A 1 84 ? -13.040 1.557 4.718 1.00 86.81 84 ILE A C 1
ATOM 699 O O . ILE A 1 84 ? -14.054 1.543 5.422 1.00 86.81 84 ILE A O 1
ATOM 703 N N . PHE A 1 85 ? -12.431 0.434 4.334 1.00 86.44 85 PHE A N 1
ATOM 704 C CA . PHE A 1 85 ? -12.839 -0.887 4.799 1.00 86.44 85 PHE A CA 1
ATOM 705 C C . PHE A 1 85 ? -12.722 -1.007 6.324 1.00 86.44 85 PHE A C 1
ATOM 707 O O . PHE A 1 85 ? -13.677 -1.444 6.968 1.00 86.44 85 PHE A O 1
ATOM 714 N N . TRP A 1 86 ? -11.601 -0.580 6.913 1.00 82.00 86 TRP A N 1
ATOM 715 C CA . TRP A 1 86 ? -11.396 -0.633 8.363 1.00 82.00 86 TRP A CA 1
ATOM 716 C C . TRP A 1 86 ? -12.368 0.259 9.138 1.00 82.00 86 TRP A C 1
ATOM 718 O O . TRP A 1 86 ? -12.899 -0.195 10.155 1.00 82.00 86 TRP A O 1
ATOM 728 N N . THR A 1 87 ? -12.686 1.447 8.616 1.00 84.94 87 THR A N 1
ATOM 729 C CA . THR A 1 87 ? -13.694 2.344 9.206 1.00 84.94 87 THR A CA 1
ATOM 730 C C . THR A 1 87 ? -15.072 1.696 9.230 1.00 84.94 87 THR A C 1
ATOM 732 O O . THR A 1 87 ? -15.780 1.770 10.228 1.00 84.94 87 THR A O 1
ATOM 735 N N . LYS A 1 88 ? -15.462 1.009 8.149 1.00 84.94 88 LYS A N 1
ATOM 736 C CA . LYS A 1 88 ? -16.771 0.343 8.074 1.00 84.94 88 LYS A CA 1
ATOM 737 C C . LYS A 1 88 ? -16.844 -0.971 8.857 1.00 84.94 88 LYS A C 1
ATOM 739 O O . LYS A 1 88 ? -17.932 -1.355 9.275 1.00 84.94 88 LYS A O 1
ATOM 744 N N . TYR A 1 89 ? -15.734 -1.697 8.999 1.00 80.56 89 TYR A N 1
ATOM 745 C CA . TYR A 1 89 ? -15.728 -3.050 9.568 1.00 80.56 89 TYR A CA 1
ATOM 746 C C . TYR A 1 89 ? -15.490 -3.102 11.085 1.00 80.56 89 TYR A C 1
ATOM 748 O O . TYR A 1 89 ? -16.011 -4.001 11.765 1.00 80.56 89 TYR A O 1
ATOM 756 N N . ALA A 1 90 ? -14.645 -2.211 11.604 1.00 76.00 90 ALA A N 1
ATOM 757 C CA . ALA A 1 90 ? -14.179 -2.258 12.983 1.00 76.00 90 ALA A CA 1
ATOM 758 C C . ALA A 1 90 ? -14.626 -1.026 13.771 1.00 76.00 90 ALA A C 1
ATOM 760 O O . ALA A 1 90 ? -15.646 -1.094 14.445 1.00 76.00 90 ALA A O 1
ATOM 761 N N . ASP A 1 91 ? -13.831 0.042 13.728 1.00 81.06 91 ASP A N 1
ATOM 762 C CA . ASP A 1 91 ? -13.997 1.252 14.534 1.00 81.06 91 ASP A CA 1
ATOM 763 C C . ASP A 1 91 ? -12.998 2.324 14.056 1.00 81.06 91 ASP A C 1
ATOM 765 O O . ASP A 1 91 ? -11.992 1.998 13.399 1.00 81.06 91 ASP A O 1
ATOM 769 N N . ASP A 1 92 ? -13.213 3.581 14.438 1.00 84.25 92 ASP A N 1
ATOM 770 C CA . ASP A 1 92 ? -12.332 4.696 14.057 1.00 84.25 92 ASP A CA 1
ATOM 771 C C . ASP A 1 92 ? -10.926 4.529 14.660 1.00 84.25 92 ASP A C 1
ATOM 773 O O . ASP A 1 92 ? -9.923 4.722 13.968 1.00 84.25 92 ASP A O 1
ATOM 777 N N . ASP A 1 93 ? -10.832 4.032 15.900 1.00 82.38 93 ASP A N 1
ATOM 778 C CA . ASP A 1 93 ? -9.558 3.736 16.577 1.00 82.38 93 ASP A CA 1
ATOM 779 C C . ASP A 1 93 ? -8.724 2.683 15.824 1.00 82.38 93 ASP A C 1
ATOM 781 O O . ASP A 1 93 ? -7.501 2.788 15.708 1.00 82.38 93 ASP A O 1
ATOM 785 N N . THR A 1 94 ? -9.388 1.651 15.285 1.00 82.44 94 THR A N 1
ATOM 786 C CA . THR A 1 94 ? -8.716 0.584 14.520 1.00 82.44 94 THR A CA 1
ATOM 787 C C . THR A 1 94 ? -8.204 1.128 13.189 1.00 82.44 94 THR A C 1
ATOM 789 O O . THR A 1 94 ? -7.113 0.769 12.740 1.00 82.44 94 THR A O 1
ATOM 792 N N . THR A 1 95 ? -8.977 2.024 12.574 1.00 84.94 95 THR A N 1
ATOM 793 C CA . THR A 1 95 ? -8.586 2.713 11.341 1.00 84.94 95 THR A CA 1
ATOM 794 C C . THR A 1 95 ? -7.376 3.607 11.582 1.00 84.94 95 THR A C 1
ATOM 796 O O . THR A 1 95 ? -6.427 3.565 10.801 1.00 84.94 95 THR A O 1
ATOM 799 N N . LEU A 1 96 ? -7.366 4.368 12.679 1.00 86.81 96 LEU A N 1
ATOM 800 C CA . LEU A 1 96 ? -6.231 5.207 13.057 1.00 86.81 96 LEU A CA 1
ATOM 801 C C . LEU A 1 96 ? -4.965 4.367 13.256 1.00 86.81 96 LEU A C 1
ATOM 803 O O . LEU A 1 96 ? -3.906 4.716 12.736 1.00 86.81 96 LEU A O 1
ATOM 807 N N . LEU A 1 97 ? -5.080 3.221 13.934 1.00 86.81 97 LEU A N 1
ATOM 808 C CA . LEU A 1 97 ? -3.965 2.291 14.106 1.00 86.81 97 LEU A CA 1
ATOM 809 C C . LEU A 1 97 ? -3.450 1.763 12.757 1.00 86.81 97 LEU A C 1
ATOM 811 O O . LEU A 1 97 ? -2.237 1.711 12.542 1.00 86.81 97 LEU A O 1
ATOM 815 N N . TYR A 1 98 ? -4.352 1.407 11.836 1.00 87.31 98 TYR A N 1
ATOM 816 C CA . TYR A 1 98 ? -3.978 1.002 10.479 1.00 87.31 98 TYR A CA 1
ATOM 817 C C . TYR A 1 98 ? -3.260 2.132 9.728 1.00 87.31 98 TYR A C 1
ATOM 819 O O . TYR A 1 98 ? -2.231 1.875 9.109 1.00 87.31 98 TYR A O 1
ATOM 827 N N . LEU A 1 99 ? -3.738 3.377 9.815 1.00 87.88 99 LEU A N 1
ATOM 828 C CA . LEU A 1 99 ? -3.114 4.536 9.164 1.00 87.88 99 LEU A CA 1
ATOM 829 C C . LEU A 1 99 ? -1.719 4.846 9.721 1.00 87.88 99 LEU A C 1
ATOM 831 O O . LEU A 1 99 ? -0.811 5.133 8.943 1.00 87.88 99 LEU A O 1
ATOM 835 N N . CYS A 1 100 ? -1.520 4.743 11.037 1.00 87.62 100 CYS A N 1
ATOM 836 C CA . CYS A 1 100 ? -0.201 4.907 11.656 1.00 87.62 100 CYS A CA 1
ATOM 837 C C . CYS A 1 100 ? 0.784 3.821 11.208 1.00 87.62 100 CYS A C 1
ATOM 839 O O . CYS A 1 100 ? 1.953 4.094 10.948 1.00 87.62 100 CYS A O 1
ATOM 841 N N . ASN A 1 101 ? 0.317 2.579 11.099 1.00 85.69 101 ASN A N 1
ATOM 842 C CA . ASN A 1 101 ? 1.151 1.492 10.603 1.00 85.69 101 ASN A CA 1
ATOM 843 C C . ASN A 1 101 ? 1.442 1.671 9.101 1.00 85.69 101 ASN A C 1
ATOM 845 O O . ASN A 1 101 ? 2.567 1.493 8.643 1.00 85.69 101 ASN A O 1
ATOM 849 N N . LEU A 1 102 ? 0.451 2.125 8.331 1.00 86.56 102 LEU A N 1
ATOM 850 C CA . LEU A 1 102 ? 0.600 2.417 6.912 1.00 86.56 102 LEU A CA 1
ATOM 851 C C . LEU A 1 102 ? 1.587 3.564 6.648 1.00 86.56 102 LEU A C 1
ATOM 853 O O . LEU A 1 102 ? 2.366 3.473 5.702 1.00 86.56 102 LEU A O 1
ATOM 857 N N . SER A 1 103 ? 1.590 4.625 7.457 1.00 84.44 103 SER A N 1
ATOM 858 C CA . SER A 1 103 ? 2.540 5.735 7.300 1.00 84.44 103 SER A CA 1
ATOM 859 C C . SER A 1 103 ? 3.976 5.297 7.588 1.00 84.44 103 SER A C 1
ATOM 861 O O . SER A 1 103 ? 4.873 5.633 6.815 1.00 84.44 103 SER A O 1
ATOM 863 N N . TYR A 1 104 ? 4.183 4.471 8.619 1.00 83.62 104 TYR A N 1
ATOM 864 C CA . TYR A 1 104 ? 5.473 3.830 8.882 1.00 83.62 104 TYR A CA 1
ATOM 865 C C . TYR A 1 104 ? 5.931 2.993 7.681 1.00 83.62 104 TYR A C 1
ATOM 867 O O . TYR A 1 104 ? 7.015 3.218 7.148 1.00 83.62 104 TYR A O 1
ATOM 875 N N . MET A 1 105 ? 5.058 2.111 7.188 1.00 80.88 105 MET A N 1
ATOM 876 C CA . MET A 1 105 ? 5.335 1.261 6.027 1.00 80.88 105 MET A CA 1
ATOM 877 C C . MET A 1 105 ? 5.639 2.071 4.759 1.00 80.88 105 MET A C 1
ATOM 879 O O . MET A 1 105 ? 6.518 1.703 3.990 1.00 80.88 105 MET A O 1
ATOM 883 N N . THR A 1 106 ? 4.956 3.199 4.560 1.00 80.81 106 THR A N 1
ATOM 884 C CA . THR A 1 106 ? 5.178 4.096 3.413 1.00 80.81 106 THR A CA 1
ATOM 885 C C . THR A 1 106 ? 6.579 4.690 3.424 1.00 80.81 106 THR A C 1
ATOM 887 O O . THR A 1 106 ? 7.230 4.747 2.384 1.00 80.81 106 THR A O 1
ATOM 890 N N . MET A 1 107 ? 7.060 5.103 4.600 1.00 80.56 107 MET A N 1
ATOM 891 C CA . MET A 1 107 ? 8.430 5.591 4.743 1.00 80.56 107 MET A CA 1
ATOM 892 C C . MET A 1 107 ? 9.436 4.489 4.428 1.00 80.56 107 MET A C 1
ATOM 894 O O . MET A 1 107 ? 10.433 4.751 3.765 1.00 80.56 107 MET A O 1
ATOM 898 N N . THR A 1 108 ? 9.151 3.250 4.831 1.00 75.44 108 THR A N 1
ATOM 899 C CA . THR A 1 108 ? 10.033 2.126 4.520 1.00 75.44 108 THR A CA 1
ATOM 900 C C . THR A 1 108 ? 10.027 1.773 3.030 1.00 75.44 108 THR A C 1
ATOM 902 O O . THR A 1 108 ? 11.098 1.512 2.501 1.00 75.44 108 THR A O 1
ATOM 905 N N . TYR A 1 109 ? 8.888 1.850 2.327 1.00 73.38 109 TYR A N 1
ATOM 906 C CA . TYR A 1 109 ? 8.818 1.635 0.866 1.00 73.38 109 TYR A CA 1
ATOM 907 C C . TYR A 1 109 ? 9.629 2.654 0.057 1.00 73.38 109 TYR A C 1
ATOM 909 O O . TYR A 1 109 ? 10.086 2.353 -1.045 1.00 73.38 109 TYR A O 1
ATOM 917 N N . LEU A 1 110 ? 9.783 3.875 0.583 1.00 69.31 110 LEU A N 1
ATOM 918 C CA . LEU A 1 110 ? 10.589 4.925 -0.045 1.00 69.31 110 LEU A CA 1
ATOM 919 C C . LEU A 1 110 ? 12.093 4.655 0.072 1.00 69.31 110 LEU A C 1
ATOM 921 O O . LEU A 1 110 ? 12.854 5.094 -0.790 1.00 69.31 110 LEU A O 1
ATOM 925 N N . THR A 1 111 ? 12.524 3.987 1.143 1.00 65.88 111 THR A N 1
ATOM 926 C CA . THR A 1 111 ? 13.946 3.838 1.488 1.00 65.88 111 THR A CA 1
ATOM 927 C C . THR A 1 111 ? 14.494 2.428 1.297 1.00 65.88 111 THR A C 1
ATOM 929 O O . THR A 1 111 ? 15.712 2.266 1.279 1.00 65.88 111 THR A O 1
ATOM 932 N N . ASP A 1 112 ? 13.632 1.414 1.211 1.00 60.97 112 ASP A N 1
ATOM 933 C CA . ASP A 1 112 ? 14.021 0.008 1.081 1.00 60.97 112 ASP A CA 1
ATOM 934 C C . ASP A 1 112 ? 12.888 -0.852 0.478 1.00 60.97 112 ASP A C 1
ATOM 936 O O . ASP A 1 112 ? 11.746 -0.408 0.373 1.00 60.97 112 ASP A O 1
ATOM 940 N N . ASN A 1 113 ? 13.183 -2.105 0.117 1.00 61.00 113 ASN A N 1
ATOM 941 C CA . ASN A 1 113 ? 12.254 -3.035 -0.547 1.00 61.00 113 ASN A CA 1
ATOM 942 C C . ASN A 1 113 ? 11.343 -3.821 0.417 1.00 61.00 113 ASN A C 1
ATOM 944 O O . ASN A 1 113 ? 11.316 -5.057 0.451 1.00 61.00 113 ASN A O 1
ATOM 948 N N . THR A 1 114 ? 10.600 -3.110 1.256 1.00 59.03 114 THR A N 1
ATOM 949 C CA . THR A 1 114 ? 9.760 -3.722 2.298 1.00 59.03 114 THR A CA 1
ATOM 950 C C . THR A 1 114 ? 8.360 -4.123 1.806 1.00 59.03 114 THR A C 1
ATOM 952 O O . THR A 1 114 ? 7.661 -4.877 2.485 1.00 59.03 114 THR A O 1
ATOM 955 N N . SER A 1 115 ? 7.933 -3.693 0.618 1.00 56.59 115 SER A N 1
ATOM 956 C CA . SER A 1 115 ? 6.603 -3.972 0.053 1.00 56.59 115 SER A CA 1
ATOM 957 C C . SER A 1 115 ? 6.418 -5.439 -0.334 1.00 56.59 115 SER A C 1
ATOM 959 O O . SER A 1 115 ? 5.348 -6.007 -0.116 1.00 56.59 115 SER A O 1
ATOM 961 N N . PHE A 1 116 ? 7.485 -6.087 -0.807 1.00 59.72 116 PHE A N 1
ATOM 962 C CA . PHE A 1 116 ? 7.502 -7.516 -1.134 1.00 59.72 116 PHE A CA 1
ATOM 963 C C . PHE A 1 116 ? 7.860 -8.392 0.067 1.00 59.72 116 PHE A C 1
ATOM 965 O O . PHE A 1 116 ? 7.787 -9.621 -0.003 1.00 59.72 116 PHE A O 1
ATOM 972 N N . SER A 1 117 ? 8.213 -7.776 1.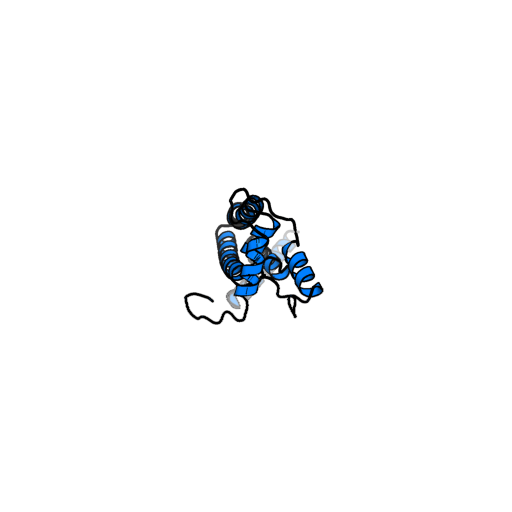200 1.00 63.34 117 SER A N 1
ATOM 973 C CA . SER A 1 117 ? 8.427 -8.511 2.437 1.00 63.34 117 SER A CA 1
ATOM 974 C C . SER A 1 117 ? 7.086 -9.013 2.961 1.00 63.34 117 SER A C 1
ATOM 976 O O . SER A 1 117 ? 6.280 -8.274 3.535 1.00 63.34 117 SER A O 1
ATOM 978 N N . PHE A 1 118 ? 6.864 -10.314 2.774 1.00 64.50 118 PHE A N 1
ATOM 979 C CA . PHE A 1 118 ? 5.683 -11.035 3.243 1.00 64.50 118 PHE A CA 1
ATOM 980 C C . PHE A 1 118 ? 5.360 -10.726 4.714 1.00 64.50 118 PHE A C 1
ATOM 982 O O . PHE A 1 118 ? 4.214 -10.467 5.071 1.00 64.50 118 PHE A O 1
ATOM 989 N N . TRP A 1 119 ? 6.383 -10.678 5.567 1.00 68.50 119 TRP A N 1
ATOM 990 C CA . TRP A 1 119 ? 6.228 -10.410 6.996 1.00 68.50 119 TRP A CA 1
ATOM 991 C C . TRP A 1 119 ? 5.681 -9.014 7.290 1.00 68.50 119 TRP A C 1
ATOM 993 O O . TRP A 1 119 ? 4.808 -8.864 8.144 1.00 68.50 119 TRP A O 1
ATOM 1003 N N . SER A 1 120 ? 6.146 -8.005 6.560 1.00 73.31 120 SER A N 1
ATOM 1004 C CA . SER A 1 120 ? 5.780 -6.609 6.792 1.00 73.31 120 SER A CA 1
ATOM 1005 C C . SER A 1 120 ? 4.354 -6.322 6.319 1.00 73.31 120 SER A C 1
ATOM 1007 O O . SER A 1 120 ? 3.561 -5.711 7.038 1.00 73.31 120 SER A O 1
ATOM 1009 N N . THR A 1 121 ? 3.974 -6.853 5.154 1.00 72.75 121 THR A N 1
ATOM 1010 C CA . THR A 1 121 ? 2.594 -6.754 4.647 1.00 72.75 121 THR A CA 1
ATOM 1011 C C . THR A 1 121 ? 1.603 -7.554 5.495 1.00 72.75 121 THR A C 1
ATOM 1013 O O . THR A 1 121 ? 0.466 -7.116 5.704 1.00 72.75 121 THR A O 1
ATOM 1016 N N . MET A 1 122 ? 2.032 -8.693 6.043 1.00 77.00 122 MET A N 1
ATOM 1017 C CA . MET A 1 122 ? 1.225 -9.490 6.962 1.00 77.00 122 MET A CA 1
ATOM 1018 C C . MET A 1 122 ? 1.041 -8.782 8.312 1.00 77.00 122 MET A C 1
ATOM 1020 O O . MET A 1 122 ? -0.086 -8.699 8.802 1.00 77.00 122 MET A O 1
ATOM 1024 N N . ALA A 1 123 ? 2.099 -8.196 8.881 1.00 80.12 123 ALA A N 1
ATOM 1025 C CA . ALA A 1 123 ? 2.022 -7.418 10.119 1.00 80.12 123 ALA A CA 1
ATOM 1026 C C . ALA A 1 123 ? 1.080 -6.209 9.986 1.00 80.12 123 ALA A C 1
ATOM 1028 O O . ALA A 1 123 ? 0.239 -5.987 10.861 1.00 80.12 123 ALA A O 1
ATOM 1029 N N . LEU A 1 124 ? 1.145 -5.491 8.858 1.00 82.00 124 LEU A N 1
ATOM 1030 C CA . LEU A 1 124 ? 0.273 -4.350 8.562 1.00 82.00 124 LEU A CA 1
ATOM 1031 C C . LEU A 1 124 ? -1.223 -4.701 8.659 1.00 82.00 124 LEU A C 1
ATOM 1033 O O . LEU A 1 124 ? -2.024 -3.870 9.082 1.00 82.00 124 LEU A O 1
ATOM 1037 N N . ARG A 1 125 ? -1.610 -5.927 8.284 1.00 82.00 125 ARG A N 1
ATOM 1038 C CA . ARG A 1 125 ? -3.013 -6.379 8.293 1.00 82.00 125 ARG A CA 1
ATOM 1039 C C . ARG A 1 125 ? -3.399 -7.104 9.581 1.00 82.00 125 ARG A C 1
ATOM 1041 O O . ARG A 1 125 ? -4.518 -6.930 10.059 1.00 82.00 125 ARG A O 1
ATOM 1048 N N . LEU A 1 126 ? -2.496 -7.901 10.152 1.00 84.38 126 LEU A N 1
ATOM 1049 C CA . LEU A 1 126 ? -2.782 -8.705 11.343 1.00 84.38 126 LEU A CA 1
ATOM 1050 C C . LEU A 1 126 ? -2.879 -7.873 12.621 1.00 84.38 126 LEU A C 1
ATOM 1052 O O . LEU A 1 126 ? -3.716 -8.185 13.460 1.00 84.38 126 LEU A O 1
ATOM 1056 N N . ILE A 1 127 ? -2.071 -6.821 12.774 1.00 86.06 127 ILE A N 1
ATOM 1057 C CA . ILE A 1 127 ? -2.111 -5.960 13.967 1.00 86.06 127 ILE A CA 1
ATOM 1058 C C . ILE A 1 127 ? -3.490 -5.284 14.133 1.00 86.06 127 ILE A C 1
ATOM 1060 O O . ILE A 1 127 ? -4.110 -5.466 15.185 1.00 86.06 127 ILE A O 1
ATOM 1064 N N . PRO A 1 128 ? -4.035 -4.565 13.129 1.00 83.94 128 PRO A N 1
ATOM 1065 C CA . PRO A 1 128 ? -5.368 -3.971 13.243 1.00 83.94 128 PRO A CA 1
ATOM 1066 C C . PRO A 1 128 ? -6.471 -5.030 13.322 1.00 83.94 128 PRO A C 1
ATOM 1068 O O . PRO A 1 128 ? -7.458 -4.830 14.031 1.00 83.94 128 PRO A O 1
ATOM 1071 N N . LEU A 1 129 ? -6.294 -6.195 12.684 1.00 85.00 129 LEU A N 1
ATOM 1072 C CA . LEU A 1 129 ? -7.236 -7.304 12.827 1.00 85.00 129 LEU A CA 1
ATOM 1073 C C . LEU A 1 129 ? -7.293 -7.812 14.271 1.00 85.00 129 LEU A C 1
ATOM 1075 O O . LEU A 1 129 ? -8.384 -7.908 14.833 1.00 85.00 129 LEU A O 1
ATOM 1079 N N . ALA A 1 130 ? -6.143 -8.093 14.883 1.00 84.69 130 ALA A N 1
ATOM 1080 C CA . ALA A 1 130 ? -6.051 -8.551 16.265 1.00 84.69 130 ALA A CA 1
ATOM 1081 C C . ALA A 1 130 ? -6.675 -7.533 17.228 1.00 84.69 130 ALA A C 1
ATOM 1083 O O . ALA A 1 130 ? -7.481 -7.915 18.080 1.00 84.69 130 ALA A O 1
ATOM 1084 N N . TYR A 1 131 ? -6.391 -6.243 17.021 1.00 84.00 131 TYR A N 1
ATOM 1085 C CA . TYR A 1 131 ? -6.985 -5.153 17.793 1.00 84.00 131 TYR A CA 1
ATOM 1086 C C . TYR A 1 131 ? -8.518 -5.110 17.653 1.00 84.00 131 TYR A C 1
ATOM 1088 O O . TYR A 1 131 ? -9.241 -5.045 18.650 1.00 84.00 131 TYR A O 1
ATOM 1096 N N . SER A 1 132 ? -9.036 -5.245 16.427 1.00 83.69 132 SER A N 1
ATOM 1097 C CA . SER A 1 132 ? -10.483 -5.264 16.173 1.00 83.69 132 SER A CA 1
ATOM 1098 C C . SER A 1 132 ? -11.187 -6.459 16.827 1.00 83.69 132 SER A C 1
ATOM 1100 O O . SER A 1 132 ? -12.290 -6.325 17.357 1.00 83.69 132 SER A O 1
ATOM 1102 N N . VAL A 1 133 ? -10.545 -7.633 16.826 1.00 83.94 133 VAL A N 1
ATOM 1103 C CA . VAL A 1 133 ? -11.090 -8.859 17.423 1.00 83.94 133 VAL A CA 1
ATOM 1104 C C . VAL A 1 133 ? -11.091 -8.761 18.944 1.00 83.94 133 VAL A C 1
ATOM 1106 O O . VAL A 1 133 ? -12.045 -9.208 19.575 1.00 83.94 133 VAL A O 1
ATOM 1109 N N . GLU A 1 134 ? -10.060 -8.166 19.545 1.00 81.81 134 GLU A N 1
ATOM 1110 C CA . GLU A 1 134 ? -10.014 -7.940 20.989 1.00 81.81 134 GLU A CA 1
ATOM 1111 C C . GLU A 1 134 ? -11.142 -7.016 21.461 1.00 81.81 134 GLU A C 1
ATOM 1113 O O . GLU A 1 134 ? -11.819 -7.341 22.436 1.00 81.81 134 GLU A O 1
ATOM 1118 N N . ARG A 1 135 ? -11.410 -5.933 20.725 1.00 75.06 135 ARG A N 1
ATOM 1119 C CA . ARG A 1 135 ? -12.506 -4.992 21.015 1.00 75.06 135 ARG A CA 1
ATOM 1120 C C . ARG A 1 135 ? -13.896 -5.606 20.821 1.00 75.06 135 ARG A C 1
ATOM 1122 O O . ARG A 1 135 ? -14.818 -5.250 21.546 1.00 75.06 135 ARG A O 1
ATOM 1129 N N . LYS A 1 136 ? -14.050 -6.549 19.883 1.00 74.12 136 LYS A N 1
ATOM 1130 C CA . LYS A 1 136 ? -15.310 -7.285 19.657 1.00 74.12 136 LYS A CA 1
ATOM 1131 C C . LYS A 1 136 ? -15.583 -8.377 20.700 1.00 74.12 136 LYS A C 1
ATOM 1133 O O . LYS A 1 136 ? -16.664 -8.967 20.672 1.00 74.12 136 LYS A O 1
ATOM 1138 N N . LYS A 1 137 ? -14.650 -8.678 21.615 1.00 71.31 137 LYS A N 1
ATOM 1139 C CA . LYS A 1 137 ? -14.913 -9.650 22.688 1.00 71.31 137 LYS A CA 1
ATOM 1140 C C . LYS A 1 137 ? -16.001 -9.095 23.613 1.00 71.31 137 LYS A C 1
ATOM 1142 O O . LYS A 1 137 ? -15.876 -7.953 24.056 1.00 71.31 137 LYS A O 1
ATOM 1147 N N . PRO A 1 138 ? -17.043 -9.885 23.942 1.00 64.88 138 PRO A N 1
ATOM 1148 C CA . PRO A 1 138 ? -18.029 -9.453 24.918 1.00 64.88 138 PRO A CA 1
ATOM 1149 C C . PRO A 1 138 ? -17.309 -9.103 26.227 1.00 64.88 138 PRO A C 1
ATOM 1151 O O . PRO A 1 138 ? -16.321 -9.771 26.570 1.00 64.88 138 PRO A O 1
ATOM 1154 N N . PRO A 1 139 ? -17.764 -8.066 26.956 1.00 66.06 139 PRO A N 1
ATOM 1155 C CA . PRO A 1 139 ? -17.200 -7.755 28.258 1.00 66.06 139 PRO A CA 1
ATOM 1156 C C . PRO A 1 139 ? -17.216 -9.038 29.085 1.00 66.06 139 PRO A C 1
ATOM 1158 O O . PRO A 1 139 ? -18.232 -9.737 29.127 1.00 66.06 139 PRO A O 1
ATOM 1161 N N . LYS A 1 140 ? -16.068 -9.388 29.685 1.00 66.69 140 LYS A N 1
ATOM 1162 C CA . LYS A 1 140 ? -15.988 -10.558 30.569 1.00 66.69 140 LYS A CA 1
ATOM 1163 C C . LYS A 1 140 ? -17.163 -10.454 31.546 1.00 66.69 140 LYS A C 1
ATOM 1165 O O . LYS A 1 140 ? -17.334 -9.361 32.099 1.00 66.69 140 LYS A O 1
ATOM 1170 N N . PRO A 1 141 ? -17.967 -11.520 31.741 1.00 67.19 141 PRO A N 1
ATOM 1171 C CA . PRO A 1 141 ? -19.059 -11.468 32.701 1.00 67.19 141 PRO A CA 1
ATOM 1172 C C . PRO A 1 141 ? -18.474 -10.938 34.003 1.00 67.19 141 PRO A C 1
ATOM 1174 O O . PRO A 1 141 ? -17.414 -11.408 34.433 1.00 67.19 141 PRO A O 1
ATOM 1177 N N . GLN A 1 142 ? -19.085 -9.888 34.557 1.00 62.81 142 GLN A N 1
ATOM 1178 C CA . GLN A 1 142 ? -18.670 -9.353 35.845 1.00 62.81 142 GLN A CA 1
ATOM 1179 C C . GLN A 1 142 ? -18.950 -10.441 36.879 1.00 62.81 142 GLN A C 1
ATOM 1181 O O . GLN A 1 142 ? -20.026 -10.508 37.461 1.00 62.81 142 GLN A O 1
ATOM 1186 N N . VAL A 1 143 ? -17.990 -11.347 37.063 1.00 70.81 143 VAL A N 1
ATOM 1187 C CA . VAL A 1 143 ? -17.980 -12.257 38.197 1.00 70.81 143 VAL A CA 1
ATOM 1188 C C . VAL A 1 143 ? -17.849 -11.346 39.400 1.00 70.81 143 VAL A C 1
ATOM 1190 O O . VAL A 1 143 ? -16.863 -10.606 39.500 1.00 70.81 143 VAL A O 1
ATOM 1193 N N . TRP A 1 144 ? -18.876 -11.341 40.248 1.00 74.81 144 TRP A N 1
ATOM 1194 C CA . TRP A 1 144 ? -18.858 -10.592 41.491 1.00 74.81 144 TRP A CA 1
ATOM 1195 C C . TRP A 1 144 ? -17.541 -10.892 42.211 1.00 74.81 144 TRP A C 1
ATOM 1197 O O . TRP A 1 144 ? -17.185 -12.050 42.441 1.00 74.81 144 TRP A O 1
ATOM 1207 N N . LYS A 1 145 ? -16.766 -9.840 42.476 1.00 75.31 145 LYS A N 1
ATOM 1208 C CA . LYS A 1 145 ? -15.535 -9.925 43.252 1.00 75.31 145 LYS A CA 1
ATOM 1209 C C . LYS A 1 145 ? -15.783 -9.204 44.570 1.00 75.31 145 LYS A C 1
ATOM 1211 O O . LYS A 1 145 ? -16.121 -8.020 44.524 1.00 75.31 145 LYS A O 1
ATOM 1216 N N . PRO A 1 146 ? -15.599 -9.874 45.714 1.00 74.31 146 PRO A N 1
ATOM 1217 C CA . PRO A 1 146 ? -15.762 -9.229 47.005 1.00 74.31 146 PRO A CA 1
ATOM 1218 C C . PRO A 1 146 ? -14.747 -8.106 47.171 1.00 74.31 146 PRO A C 1
ATOM 1220 O O . PRO A 1 146 ? -13.570 -8.276 46.833 1.00 74.31 146 PRO A O 1
ATOM 1223 N N . ARG A 1 147 ? -15.191 -6.966 47.705 1.00 72.69 147 ARG A N 1
ATOM 1224 C CA . ARG A 1 147 ? -14.290 -5.854 48.030 1.00 72.69 147 ARG A CA 1
ATOM 1225 C C . ARG A 1 147 ? -13.579 -6.082 49.362 1.00 72.69 147 ARG A C 1
ATOM 1227 O O . ARG A 1 147 ? -12.477 -5.574 49.544 1.00 72.69 147 ARG A O 1
ATOM 1234 N N . ASP A 1 148 ? -14.177 -6.869 50.258 1.00 81.56 148 ASP A N 1
ATOM 1235 C CA . ASP A 1 148 ? -13.631 -7.169 51.583 1.00 81.56 148 ASP A CA 1
ATOM 1236 C C . ASP A 1 148 ? -14.041 -8.573 52.086 1.00 81.56 148 ASP A C 1
ATOM 1238 O O . ASP A 1 148 ? -15.049 -9.148 51.664 1.00 81.56 148 ASP A O 1
ATOM 1242 N N . LYS A 1 149 ? -13.279 -9.137 53.034 1.00 79.69 149 LYS A N 1
ATOM 1243 C CA . LYS A 1 149 ? -13.565 -10.450 53.646 1.00 79.69 149 LYS A CA 1
ATOM 1244 C C . LYS A 1 149 ? -14.921 -10.482 54.350 1.00 79.69 149 LYS A C 1
ATOM 1246 O O . LYS A 1 149 ? -15.542 -11.540 54.389 1.00 79.69 149 LYS A O 1
ATOM 1251 N N . LYS A 1 150 ? -15.374 -9.361 54.918 1.00 81.00 150 LYS A N 1
ATOM 1252 C CA . LYS A 1 150 ? -16.673 -9.277 55.610 1.00 81.00 150 LYS A CA 1
ATOM 1253 C C . LYS A 1 150 ? -17.845 -9.463 54.643 1.00 81.00 150 LYS A C 1
ATOM 1255 O O . LYS A 1 150 ? -18.722 -10.272 54.916 1.00 81.00 150 LYS A O 1
ATOM 1260 N N . GLU A 1 151 ? -17.775 -8.810 53.486 1.00 82.31 151 GLU A N 1
ATOM 1261 C CA . GLU A 1 151 ? -18.771 -8.894 52.410 1.00 82.31 151 GLU A CA 1
ATOM 1262 C C . GLU A 1 151 ? -18.880 -10.331 51.856 1.00 82.31 151 GLU A C 1
ATOM 1264 O O . GLU A 1 151 ? -19.971 -10.820 51.586 1.00 82.31 151 GLU A O 1
ATOM 1269 N N . MET A 1 152 ? -17.754 -11.059 51.792 1.00 82.75 152 MET A N 1
ATOM 1270 C CA . MET A 1 152 ? -17.725 -12.499 51.478 1.00 82.75 152 MET A CA 1
ATOM 1271 C C . MET A 1 152 ? -18.513 -13.354 52.467 1.00 82.75 152 MET A C 1
ATOM 1273 O O . MET A 1 152 ? -19.287 -14.212 52.054 1.00 82.75 152 MET A O 1
ATOM 1277 N N . HIS A 1 153 ? -18.301 -13.153 53.770 1.00 83.25 153 HIS A N 1
ATOM 1278 C CA . HIS A 1 153 ? -18.976 -13.960 54.791 1.00 83.25 153 HIS A CA 1
ATOM 1279 C C . HIS A 1 153 ? -20.480 -13.698 54.802 1.00 83.25 153 HIS A C 1
ATOM 1281 O O . HIS A 1 153 ? -21.264 -14.628 54.976 1.00 83.25 153 HIS A O 1
ATOM 1287 N N . GLU A 1 154 ? -20.875 -12.443 54.602 1.00 85.38 154 GLU A N 1
ATOM 1288 C CA . GLU A 1 154 ? -22.276 -12.045 54.536 1.00 85.38 154 GLU A CA 1
ATOM 1289 C C . GLU A 1 154 ? -22.965 -12.638 53.305 1.00 85.38 154 GLU A C 1
ATOM 1291 O O . GLU A 1 154 ? -24.025 -13.249 53.432 1.00 85.38 154 GLU A O 1
ATOM 1296 N N . HIS A 1 155 ? -22.310 -12.592 52.143 1.00 83.81 155 HIS A N 1
ATOM 1297 C CA . HIS A 1 155 ? -22.847 -13.202 50.932 1.00 83.81 155 HIS A CA 1
ATOM 1298 C C . HIS A 1 155 ? -22.968 -14.732 51.041 1.00 83.81 155 HIS A C 1
ATOM 1300 O O . HIS A 1 155 ? -23.996 -15.292 50.667 1.00 83.81 155 HIS A O 1
ATOM 1306 N N . ILE A 1 156 ? -21.974 -15.413 51.630 1.00 85.44 156 ILE A N 1
ATOM 1307 C CA . ILE A 1 156 ? -22.037 -16.862 51.900 1.00 85.44 156 ILE A CA 1
ATOM 1308 C C . ILE A 1 156 ? -23.187 -17.198 52.856 1.00 85.44 156 ILE A C 1
ATOM 1310 O O . ILE A 1 156 ? -23.870 -18.204 52.667 1.00 85.44 156 ILE A O 1
ATOM 1314 N N . ARG A 1 157 ? -23.417 -16.370 53.881 1.00 85.88 157 ARG A N 1
ATOM 1315 C CA . ARG A 1 157 ? -24.512 -16.580 54.833 1.00 85.88 157 ARG A CA 1
ATOM 1316 C C . ARG A 1 157 ? -25.877 -16.483 54.150 1.00 85.88 157 ARG A C 1
ATOM 1318 O O . ARG A 1 157 ? -26.716 -17.337 54.412 1.00 85.88 157 ARG A O 1
ATOM 1325 N N . ILE A 1 158 ? -26.065 -15.497 53.273 1.00 88.06 158 ILE A N 1
ATOM 1326 C CA . ILE A 1 158 ? -27.304 -15.309 52.501 1.00 88.06 158 ILE A CA 1
ATOM 1327 C C . ILE A 1 158 ? -27.551 -16.515 51.584 1.00 88.06 158 ILE A C 1
ATOM 1329 O O . ILE A 1 158 ? -28.621 -17.108 51.643 1.00 88.06 158 ILE A O 1
ATOM 1333 N N . LEU A 1 159 ? -26.533 -16.963 50.840 1.00 86.88 159 LEU A N 1
ATOM 1334 C CA . LEU A 1 159 ? -26.640 -18.147 49.974 1.00 86.88 159 LEU A CA 1
ATOM 1335 C C . LEU A 1 159 ? -26.974 -19.429 50.761 1.00 86.88 159 LEU A C 1
ATOM 1337 O O . LEU A 1 159 ? -27.726 -20.285 50.294 1.00 86.88 159 LEU A O 1
ATOM 1341 N N . MET A 1 160 ? -26.432 -19.576 51.976 1.00 84.00 160 MET A N 1
ATOM 1342 C CA . MET A 1 160 ? -26.779 -20.703 52.847 1.00 84.00 160 MET A CA 1
ATOM 1343 C C . MET A 1 160 ? -28.221 -20.628 53.363 1.00 84.00 160 MET A C 1
ATOM 1345 O O . MET A 1 160 ? -28.833 -21.674 53.538 1.00 84.00 160 MET A O 1
ATOM 1349 N N . GLN A 1 161 ? -28.777 -19.436 53.582 1.00 82.94 161 GLN A N 1
ATOM 1350 C CA . GLN A 1 161 ? -30.177 -19.279 53.994 1.00 82.94 161 GLN A CA 1
ATOM 1351 C C . GLN A 1 161 ? -31.139 -19.567 52.837 1.00 82.94 161 GLN A C 1
ATOM 1353 O O . GLN A 1 161 ? -32.047 -20.375 53.006 1.00 82.94 161 GLN A O 1
ATOM 1358 N N . GLU A 1 162 ? -30.881 -19.013 51.650 1.00 82.31 162 GLU A N 1
ATOM 1359 C CA . GLU A 1 162 ? -31.694 -19.263 50.447 1.00 82.31 162 GLU A CA 1
ATOM 1360 C C . GLU A 1 162 ? -31.731 -20.757 50.085 1.00 82.31 162 GLU A C 1
ATOM 1362 O O . GLU A 1 162 ? -32.790 -21.311 49.801 1.00 82.31 162 GLU A O 1
ATOM 1367 N N . SER A 1 163 ? -30.589 -21.451 50.174 1.00 77.94 163 SER A N 1
ATOM 1368 C CA . SER A 1 163 ? -30.539 -22.898 49.916 1.00 77.94 163 SER A CA 1
ATOM 1369 C C . SER A 1 163 ? -31.256 -23.745 50.972 1.00 77.94 163 SER A C 1
ATOM 1371 O O . SER A 1 163 ? -31.663 -24.867 50.672 1.00 77.94 163 SER A O 1
ATOM 1373 N N . GLN A 1 164 ? -31.418 -23.256 52.204 1.00 73.19 164 GLN A N 1
ATOM 1374 C CA . GLN A 1 164 ? -32.220 -23.951 53.214 1.00 73.19 164 GLN A CA 1
ATOM 1375 C C . GLN A 1 164 ? -33.714 -23.706 53.011 1.00 73.19 164 GLN A C 1
ATOM 1377 O O . GLN A 1 164 ? -34.477 -24.668 53.042 1.00 73.19 164 GLN A O 1
ATOM 1382 N N . GLU A 1 165 ? -34.120 -22.478 52.691 1.00 73.38 165 GLU A N 1
ATOM 1383 C CA . GLU A 1 165 ? -35.516 -22.149 52.376 1.00 73.38 165 GLU A CA 1
ATOM 1384 C C . GLU A 1 165 ? -36.016 -22.896 51.125 1.00 73.38 165 GLU A C 1
ATOM 1386 O O . GLU A 1 165 ? -37.110 -23.457 51.136 1.00 73.38 165 GLU A O 1
ATOM 1391 N N . GLU A 1 166 ? -35.205 -23.016 50.067 1.00 70.06 166 GLU A N 1
ATOM 1392 C CA . GLU A 1 166 ? -35.567 -23.816 48.882 1.00 70.06 166 GLU A CA 1
ATOM 1393 C C . GLU A 1 166 ? -35.738 -25.315 49.176 1.00 70.06 166 GLU A C 1
ATOM 1395 O O . GLU A 1 166 ? -36.491 -26.002 48.480 1.00 70.06 166 GLU A O 1
ATOM 1400 N N . ASN A 1 167 ? -35.039 -25.836 50.188 1.00 67.12 167 ASN A N 1
ATOM 1401 C CA . ASN A 1 167 ? -35.158 -27.232 50.607 1.00 67.12 167 ASN A CA 1
ATOM 1402 C C . ASN A 1 167 ? -36.346 -27.470 51.550 1.00 67.12 167 ASN A C 1
ATOM 1404 O O . ASN A 1 167 ? -36.819 -28.599 51.620 1.00 67.12 167 ASN A O 1
ATOM 1408 N N . GLU A 1 168 ? -36.840 -26.445 52.247 1.00 65.19 168 GLU A N 1
ATOM 1409 C CA . GLU A 1 168 ? -38.043 -26.537 53.089 1.00 65.19 168 GLU A CA 1
ATOM 1410 C C . GLU A 1 168 ? -39.352 -26.382 52.293 1.00 65.19 168 GLU A C 1
ATOM 1412 O O . GLU A 1 168 ? -40.410 -26.812 52.751 1.00 65.19 168 GLU A O 1
ATOM 1417 N N . VAL A 1 169 ? -39.296 -25.786 51.097 1.00 60.34 169 VAL A N 1
ATOM 1418 C CA . VAL A 1 169 ? -40.462 -25.576 50.214 1.00 60.34 169 VAL A CA 1
ATOM 1419 C C . VAL A 1 169 ? -40.700 -26.758 49.248 1.00 60.34 169 VAL A C 1
ATOM 1421 O O . VAL A 1 169 ? -41.729 -26.800 48.569 1.00 60.34 169 VAL A O 1
ATOM 1424 N N . LYS A 1 170 ? -39.790 -27.740 49.195 1.00 49.94 170 LYS A N 1
ATOM 1425 C CA . LYS A 1 170 ? -39.933 -29.001 48.437 1.00 49.94 170 LYS A CA 1
ATOM 1426 C C . LYS A 1 170 ? -40.417 -30.152 49.310 1.00 49.94 170 LYS A C 1
ATOM 1428 O O . LYS A 1 170 ? -41.210 -30.959 48.773 1.00 49.94 170 LYS A O 1
#

Secondary structure (DSSP, 8-state):
--TT----TTHHHHHHHHHTT---STT-B---TTHHHHHHHHHHHTTS-SS------HHHHHHHHHHHHHHHHHHHIIIIIHHHHHHHHT-HHHHHHHHHHHHHHHHHHHHS--SS-HHHHHHHHHHHHHHHHHHTSPPPP-----SSHHHHHHHHHHHHHHHHHHHH--

pLDDT: mean 73.74, std 9.92, range [36.66, 88.06]

Foldseek 3Di:
DDPPPDCPVCVVVVVVVCPVQFDPDLPTAAPAPCPQVVVLVVCCVVVVDVDSDRPFAQLVVQCNHGNNVSSCVVCCCQPPVVLVVLVVPAHPVLSVVLVVLSVVVVVSNGGGDCPPVPVSVCCSPVVSVVVRVVVPDDDDPPPDDDPDPVSVVVVVVVVVVVVVVVVVVD

Sequence (170 aa):
MDVIGIDMMGRDYLWSLANDYYEFSVDYFGKGFEYVDSIVGIWYSTGLINHPYPFHNDILKVFVEMGFPGFIFWSGIQYIFLPIFWTKYADDDTTLLYLCNLSYMTMTYLTDNTSFSFWSTMALRLIPLAYSVERKKPPKPQVWKPRDKKEMHEHIRILMQESQEENEVK

Organism: NCBI:txid2885361